Protein AF-A0A6L4YQZ3-F1 (afdb_monomer_lite)

Secondary structure (DSSP, 8-state):
---------TT--EEEEE-TT-TTS-TT-EEEE-HHHHHHHHHTTSEE-HHHH----

Radius of gyration: 13.24 Å; chains: 1; bounding box: 25×23×46 Å

pLDDT: mean 76.13, std 16.73, range [35.59, 91.06]

Structure (mmCIF, N/CA/C/O backbone):
data_AF-A0A6L4YQZ3-F1
#
_entry.id   AF-A0A6L4YQZ3-F1
#
loop_
_atom_site.group_PDB
_atom_site.id
_atom_site.type_symbol
_atom_site.label_atom_id
_atom_site.label_alt_id
_atom_site.label_comp_id
_atom_site.label_asym_id
_atom_site.label_entity_id
_atom_site.label_seq_id
_atom_site.pdbx_PDB_ins_code
_atom_site.Cartn_x
_atom_site.Cartn_y
_atom_site.Cartn_z
_atom_site.occupancy
_atom_site.B_iso_or_equiv
_atom_site.auth_seq_id
_atom_site.auth_comp_id
_atom_site.auth_asym_id
_atom_site.auth_atom_id
_atom_site.pdbx_PDB_model_num
ATOM 1 N N . MET A 1 1 ? -3.939 2.614 28.377 1.00 39.19 1 MET A N 1
ATOM 2 C CA . MET A 1 1 ? -3.867 3.170 27.006 1.00 39.19 1 MET A CA 1
ATOM 3 C C . MET A 1 1 ? -4.999 2.577 26.176 1.00 39.19 1 MET A C 1
ATOM 5 O O . MET A 1 1 ? -4.827 1.524 25.574 1.00 39.19 1 MET A O 1
ATOM 9 N N . ALA A 1 2 ? -6.179 3.200 26.197 1.00 46.69 2 ALA A N 1
ATOM 10 C CA . ALA A 1 2 ? -7.305 2.780 25.367 1.00 46.69 2 ALA A CA 1
ATOM 11 C C . ALA A 1 2 ? -7.077 3.301 23.943 1.00 46.69 2 ALA A C 1
ATOM 13 O O . ALA A 1 2 ? -7.484 4.400 23.588 1.00 46.69 2 ALA A O 1
ATOM 14 N N . LYS A 1 3 ? -6.330 2.534 23.146 1.00 53.72 3 LYS A N 1
ATOM 15 C CA . LYS A 1 3 ? -6.235 2.766 21.706 1.00 53.72 3 LYS A CA 1
ATOM 16 C C . LYS A 1 3 ? -7.552 2.267 21.124 1.00 53.72 3 LYS A C 1
ATOM 18 O O . LYS A 1 3 ? -7.741 1.061 20.985 1.00 53.72 3 LYS A O 1
ATOM 23 N N . GLU A 1 4 ? -8.477 3.192 20.900 1.00 53.75 4 GLU A N 1
ATOM 24 C CA . GLU A 1 4 ? -9.759 2.967 20.238 1.00 53.75 4 GLU A CA 1
ATOM 25 C C . GLU A 1 4 ? -9.530 2.141 18.964 1.00 53.75 4 GLU A C 1
ATOM 27 O O . GLU A 1 4 ? -9.062 2.643 17.939 1.00 53.75 4 GLU A O 1
ATOM 32 N N . LYS A 1 5 ? -9.800 0.833 19.036 1.00 59.41 5 LYS A N 1
ATOM 33 C CA . LYS A 1 5 ? -9.825 -0.043 17.866 1.00 59.41 5 LYS A CA 1
ATOM 34 C C . LYS A 1 5 ? -11.098 0.294 17.103 1.00 59.41 5 LYS A C 1
ATOM 36 O O . LYS A 1 5 ? -12.128 -0.346 17.294 1.00 59.41 5 LYS A O 1
ATOM 41 N N . LYS A 1 6 ? -11.033 1.323 16.254 1.00 60.53 6 LYS A N 1
ATOM 42 C CA . LYS A 1 6 ? -12.028 1.511 15.196 1.00 60.53 6 LYS A CA 1
ATOM 43 C C . LYS A 1 6 ? -12.140 0.178 14.442 1.00 60.53 6 LYS A C 1
ATOM 45 O O . LYS A 1 6 ? -11.095 -0.397 14.122 1.00 60.53 6 LYS A O 1
ATOM 50 N N . PRO A 1 7 ? -13.351 -0.349 14.206 1.00 58.59 7 PRO A N 1
ATOM 51 C CA . PRO A 1 7 ? -13.518 -1.582 13.458 1.00 58.59 7 PRO A CA 1
ATOM 52 C C . PRO A 1 7 ? -13.034 -1.320 12.035 1.00 58.59 7 PRO A C 1
ATOM 54 O O . PRO A 1 7 ? -13.722 -0.680 11.247 1.00 58.59 7 PRO A O 1
ATOM 57 N 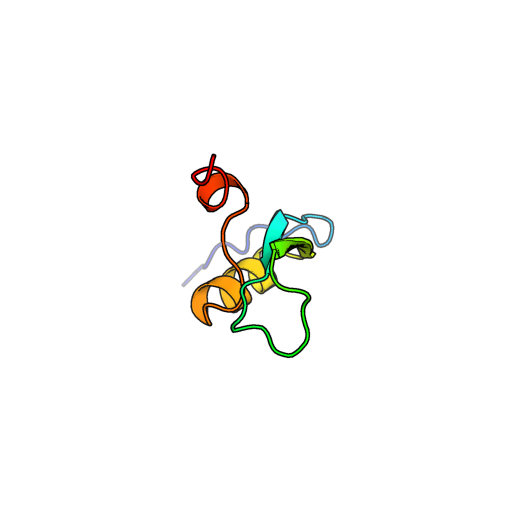N . VAL A 1 8 ? -11.822 -1.772 11.730 1.00 55.56 8 VAL A N 1
ATOM 58 C CA . VAL A 1 8 ? -11.360 -1.932 10.355 1.00 55.56 8 VAL A CA 1
ATOM 59 C C . VAL A 1 8 ? -12.321 -2.932 9.729 1.00 55.56 8 VAL A C 1
ATOM 61 O O . VAL A 1 8 ? -12.322 -4.110 10.097 1.00 55.56 8 VAL A O 1
ATOM 64 N N . LYS A 1 9 ? -13.213 -2.460 8.858 1.00 61.59 9 LYS A N 1
ATOM 65 C CA . LYS A 1 9 ? -14.068 -3.371 8.107 1.00 61.59 9 LYS A CA 1
ATOM 66 C C . LYS A 1 9 ? -13.145 -4.084 7.131 1.00 61.59 9 LYS A C 1
ATOM 68 O O . LYS A 1 9 ? -12.518 -3.450 6.294 1.00 61.59 9 LYS A O 1
ATOM 73 N N . LEU A 1 10 ? -13.074 -5.409 7.223 1.00 65.62 10 LEU A N 1
ATOM 74 C CA . LEU A 1 10 ? -12.247 -6.245 6.338 1.00 65.62 10 LEU A CA 1
ATOM 75 C C . LEU A 1 10 ? -12.616 -6.091 4.848 1.00 65.62 10 LEU A C 1
ATOM 77 O O . LEU A 1 10 ? -11.873 -6.534 3.980 1.00 65.62 10 LEU A O 1
ATOM 81 N N . THR A 1 11 ? -13.761 -5.468 4.563 1.00 72.75 11 THR A N 1
ATOM 82 C CA . THR A 1 11 ? -14.261 -5.128 3.227 1.00 72.75 11 THR A CA 1
ATOM 83 C C . THR A 1 11 ? -13.744 -3.789 2.700 1.00 72.75 11 THR A C 1
ATOM 85 O O . THR A 1 11 ? -14.045 -3.440 1.565 1.00 72.75 11 THR A O 1
ATOM 88 N N . GLU A 1 12 ? -13.038 -2.994 3.506 1.00 80.75 12 GLU A N 1
ATOM 89 C CA . GLU A 1 12 ? -12.461 -1.734 3.04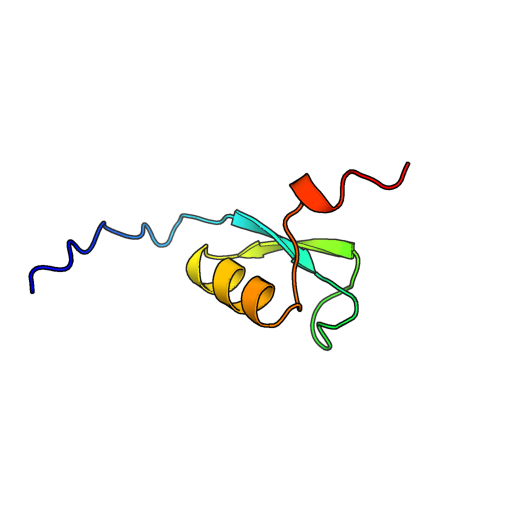1 1.00 80.75 12 GLU A CA 1
ATOM 90 C C . GLU A 1 12 ? -11.222 -2.024 2.194 1.00 80.75 12 GLU A C 1
ATOM 92 O O . GLU A 1 12 ? -10.188 -2.478 2.689 1.00 80.75 12 GLU A O 1
ATOM 97 N N . THR A 1 13 ? -11.330 -1.744 0.900 1.00 86.62 13 THR A N 1
ATOM 98 C CA . THR A 1 13 ? -10.209 -1.715 -0.035 1.00 86.62 13 THR A CA 1
ATOM 99 C C . THR A 1 13 ? -9.908 -0.277 -0.430 1.00 86.62 13 THR A C 1
ATOM 101 O O . THR A 1 13 ? -10.779 0.591 -0.490 1.00 86.62 13 THR A O 1
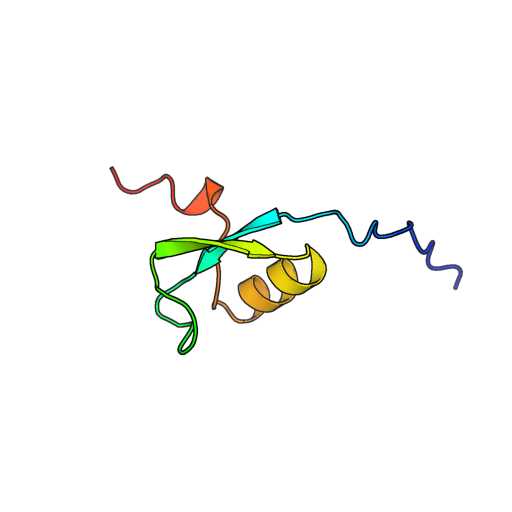ATOM 104 N N . VAL A 1 14 ? -8.636 -0.005 -0.691 1.00 87.12 14 VAL A N 1
ATOM 105 C CA . VAL A 1 14 ? -8.167 1.248 -1.270 1.00 87.12 14 VAL A CA 1
ATOM 106 C C . VAL A 1 14 ? -7.352 0.939 -2.513 1.00 87.12 14 VAL A C 1
ATOM 108 O O . VAL A 1 14 ? -6.648 -0.070 -2.584 1.00 87.12 14 VAL A O 1
ATOM 111 N N . LYS A 1 15 ? -7.441 1.833 -3.495 1.00 90.62 15 LYS A N 1
ATOM 112 C CA . LYS A 1 15 ? -6.664 1.742 -4.727 1.00 90.62 15 LYS A CA 1
ATOM 113 C C . LYS A 1 15 ? -5.257 2.283 -4.508 1.00 90.62 15 LYS A C 1
ATOM 115 O O . LYS A 1 15 ? -5.081 3.356 -3.929 1.00 90.62 15 LYS A O 1
ATOM 120 N N . ILE A 1 16 ? -4.273 1.544 -4.993 1.00 90.62 16 ILE A N 1
ATOM 121 C CA . ILE A 1 16 ? -2.863 1.928 -5.053 1.00 90.62 16 ILE A CA 1
ATOM 122 C C . ILE A 1 16 ? -2.322 1.659 -6.454 1.00 90.62 16 ILE A C 1
ATOM 124 O O . ILE A 1 16 ? -2.813 0.764 -7.134 1.00 90.62 16 ILE A O 1
ATOM 128 N N . VAL A 1 17 ? -1.299 2.395 -6.872 1.00 91.06 17 VAL A N 1
ATOM 129 C CA . VAL A 1 17 ? -0.559 2.118 -8.110 1.00 91.06 17 VAL A CA 1
ATOM 130 C C . VAL A 1 17 ? 0.768 1.491 -7.730 1.00 91.06 17 VAL A C 1
ATOM 132 O O . VAL A 1 17 ? 1.495 2.059 -6.919 1.00 91.06 17 VAL A O 1
ATOM 135 N N . ALA A 1 18 ? 1.089 0.318 -8.266 1.00 89.69 18 ALA A N 1
ATOM 136 C CA . ALA A 1 18 ? 2.385 -0.299 -8.012 1.00 89.69 18 ALA A CA 1
ATOM 137 C C . ALA A 1 18 ? 3.509 0.482 -8.710 1.00 89.69 18 ALA A C 1
ATOM 139 O O . ALA A 1 18 ? 3.355 0.944 -9.839 1.00 89.69 18 ALA A O 1
ATOM 140 N N . THR A 1 19 ? 4.651 0.626 -8.043 1.00 87.06 19 THR A N 1
ATOM 141 C CA . THR A 1 19 ? 5.844 1.278 -8.603 1.00 87.06 19 THR A CA 1
ATOM 142 C C . THR A 1 19 ? 6.816 0.242 -9.165 1.00 87.06 19 THR A C 1
ATOM 144 O O . THR A 1 19 ? 6.732 -0.944 -8.852 1.00 87.06 19 THR A O 1
ATOM 147 N N . GLU A 1 20 ? 7.820 0.687 -9.923 1.00 86.75 20 GLU A N 1
ATOM 148 C CA . GLU A 1 20 ? 8.902 -0.168 -10.453 1.00 86.75 20 GLU A CA 1
ATOM 149 C C . GLU A 1 20 ? 9.734 -0.865 -9.365 1.00 86.75 20 GLU A C 1
ATOM 151 O O . GLU A 1 20 ? 10.432 -1.842 -9.628 1.00 86.75 20 GLU A O 1
ATOM 156 N N . LYS A 1 21 ? 9.641 -0.406 -8.110 1.00 83.81 21 LYS A N 1
ATOM 157 C CA . LYS A 1 21 ? 10.315 -1.043 -6.970 1.00 83.81 21 LYS A CA 1
ATOM 158 C C . LYS A 1 21 ? 9.603 -2.305 -6.478 1.00 83.81 21 LYS A C 1
ATOM 160 O O . LYS A 1 21 ? 10.196 -3.079 -5.723 1.00 83.81 21 LYS A O 1
ATOM 165 N N . ALA A 1 22 ? 8.348 -2.524 -6.865 1.00 83.44 22 ALA A N 1
ATOM 166 C CA . ALA A 1 22 ? 7.580 -3.693 -6.467 1.00 83.44 22 ALA A CA 1
ATOM 167 C C . ALA A 1 22 ? 7.882 -4.889 -7.381 1.00 83.44 22 ALA A C 1
ATOM 169 O O . ALA A 1 22 ? 7.197 -5.127 -8.363 1.00 83.44 22 ALA A O 1
ATOM 170 N N . LYS A 1 23 ? 8.879 -5.703 -7.017 1.00 78.19 23 LYS A N 1
ATOM 171 C CA . LYS A 1 23 ? 9.332 -6.860 -7.821 1.00 78.19 23 LYS A CA 1
ATOM 172 C C . LYS A 1 23 ? 8.233 -7.883 -8.177 1.00 78.19 23 LYS A C 1
ATOM 174 O O . LYS A 1 23 ? 8.372 -8.608 -9.154 1.00 78.19 23 LYS A O 1
ATOM 179 N N . HIS A 1 24 ? 7.171 -7.967 -7.375 1.00 83.38 24 HIS A N 1
ATOM 180 C CA . HIS A 1 24 ? 6.057 -8.910 -7.559 1.00 83.38 24 HIS A CA 1
ATOM 181 C C . HIS A 1 24 ? 4.763 -8.245 -8.049 1.00 83.38 24 HIS A C 1
ATOM 183 O O . HIS A 1 24 ? 3.731 -8.907 -8.109 1.00 83.38 24 HIS A O 1
ATOM 189 N N . MET A 1 25 ? 4.792 -6.946 -8.348 1.00 83.00 25 MET A N 1
ATOM 190 C CA . MET A 1 25 ? 3.635 -6.209 -8.850 1.00 83.00 25 MET A CA 1
ATOM 191 C C . MET A 1 25 ? 3.989 -5.596 -10.201 1.00 83.00 25 MET A C 1
ATOM 193 O O . MET A 1 25 ? 5.152 -5.323 -10.484 1.00 83.00 25 MET A O 1
ATOM 197 N N . VAL A 1 26 ? 2.986 -5.397 -11.047 1.00 84.62 26 VAL A N 1
ATOM 198 C CA . VAL A 1 26 ? 3.192 -4.779 -12.355 1.00 84.62 26 VAL A CA 1
ATOM 199 C C . VAL A 1 26 ? 3.282 -3.264 -12.152 1.00 84.62 26 VAL A C 1
ATOM 201 O O . VAL A 1 26 ? 2.315 -2.674 -11.666 1.00 84.62 26 VAL A O 1
ATOM 204 N N . PRO A 1 27 ? 4.409 -2.609 -12.478 1.00 86.44 27 PRO A N 1
ATOM 205 C CA . PRO A 1 27 ? 4.538 -1.167 -12.311 1.00 86.44 27 PRO A CA 1
ATOM 206 C C . PRO A 1 27 ? 3.515 -0.412 -13.164 1.00 86.44 27 PRO A C 1
ATOM 208 O O . PRO A 1 27 ? 3.247 -0.784 -14.303 1.00 86.44 27 PRO A O 1
ATOM 211 N N . GLY A 1 28 ? 2.926 0.642 -12.601 1.00 84.00 28 GLY A N 1
ATOM 212 C CA . GLY A 1 28 ? 1.868 1.431 -13.235 1.00 84.00 28 GLY A CA 1
ATOM 213 C C . GLY A 1 28 ? 0.473 0.802 -13.161 1.00 84.00 28 GLY A C 1
ATOM 214 O O . GLY A 1 28 ? -0.506 1.476 -13.471 1.00 84.00 28 GLY A O 1
ATOM 215 N N . GLN A 1 29 ? 0.346 -0.450 -12.710 1.00 87.81 29 GLN A N 1
ATOM 216 C CA . GLN A 1 29 ? -0.952 -1.100 -12.556 1.00 87.81 29 GLN A CA 1
ATOM 217 C C . GLN A 1 29 ? -1.636 -0.689 -11.243 1.00 87.81 29 GLN A C 1
ATOM 219 O O . GLN A 1 29 ? -1.005 -0.598 -10.184 1.00 87.81 29 GLN A O 1
ATOM 224 N N . GLU A 1 30 ? -2.950 -0.469 -11.316 1.00 89.81 30 GLU A N 1
ATOM 225 C CA . GLU A 1 30 ? -3.805 -0.227 -10.156 1.00 89.81 30 GLU A CA 1
ATOM 226 C C . GLU A 1 30 ? -4.171 -1.541 -9.451 1.00 89.81 30 GLU A C 1
ATOM 228 O O . GLU A 1 30 ? -4.572 -2.520 -10.083 1.00 89.81 30 GLU A O 1
ATOM 233 N N . TYR A 1 31 ? -4.081 -1.546 -8.122 1.00 87.00 31 TYR A N 1
ATOM 234 C CA . TYR A 1 31 ? -4.474 -2.659 -7.264 1.00 87.00 31 TYR A CA 1
ATOM 235 C C . TYR A 1 31 ? -5.403 -2.172 -6.156 1.00 87.00 31 TYR A C 1
ATOM 237 O O . TYR A 1 31 ? -5.140 -1.153 -5.516 1.00 87.00 31 TYR A O 1
ATOM 245 N N . GLU A 1 32 ? -6.465 -2.930 -5.893 1.00 90.19 32 GLU A N 1
ATOM 246 C CA . GLU A 1 32 ? -7.303 -2.756 -4.707 1.00 90.19 32 GLU A CA 1
ATOM 247 C C . GLU A 1 32 ? -6.794 -3.654 -3.588 1.00 90.19 32 GLU A C 1
ATOM 249 O O . GLU A 1 32 ? -6.832 -4.879 -3.678 1.00 90.19 32 GLU A O 1
ATOM 254 N N . VAL A 1 33 ? -6.287 -3.030 -2.530 1.00 88.06 33 VAL A N 1
ATOM 255 C CA . VAL A 1 33 ? -5.725 -3.723 -1.371 1.00 88.06 33 VAL A CA 1
ATOM 256 C C . VAL A 1 33 ? -6.310 -3.152 -0.091 1.00 88.06 33 VAL A C 1
ATOM 258 O O . VAL A 1 33 ? -6.847 -2.048 -0.066 1.00 88.06 33 VAL A O 1
ATOM 261 N N . HIS A 1 34 ? -6.173 -3.879 1.009 1.00 89.19 34 HIS A N 1
ATOM 262 C CA . HIS A 1 34 ? -6.598 -3.388 2.314 1.00 89.19 34 HIS A CA 1
ATOM 263 C C . HIS A 1 34 ? -5.802 -2.122 2.719 1.00 89.19 34 HIS A C 1
ATOM 265 O O . HIS A 1 34 ? -4.594 -2.075 2.466 1.00 89.19 34 HIS A O 1
ATOM 271 N N . PRO A 1 35 ? -6.386 -1.112 3.396 1.00 85.19 35 PRO A N 1
ATOM 272 C CA . PRO A 1 35 ? -5.694 0.130 3.765 1.00 85.19 35 PRO A CA 1
ATOM 273 C C . PRO A 1 35 ? -4.398 -0.092 4.553 1.00 85.19 35 PRO A C 1
ATOM 275 O O . PRO A 1 35 ? -3.394 0.564 4.287 1.00 85.19 35 PRO A O 1
ATOM 278 N N . THR A 1 36 ? -4.364 -1.072 5.461 1.00 87.69 36 THR A N 1
ATOM 279 C CA . THR A 1 36 ? -3.131 -1.444 6.182 1.00 87.69 36 THR A CA 1
ATOM 280 C C . THR A 1 36 ? -2.043 -1.965 5.238 1.00 87.69 36 THR A C 1
ATOM 282 O O . THR A 1 36 ? -0.864 -1.681 5.430 1.00 87.69 36 THR A O 1
ATOM 285 N N . GLN A 1 37 ? -2.425 -2.710 4.198 1.00 87.44 37 GLN A N 1
ATOM 286 C CA . GLN A 1 37 ? -1.488 -3.207 3.193 1.00 87.44 37 GLN A CA 1
ATOM 287 C C . GLN A 1 37 ? -1.026 -2.073 2.274 1.00 87.44 37 GLN A C 1
ATOM 289 O O . GLN A 1 37 ? 0.166 -1.968 2.002 1.00 87.44 37 GLN A O 1
ATOM 294 N N . ALA A 1 38 ? -1.935 -1.185 1.861 1.00 87.44 38 ALA A N 1
ATOM 295 C CA . ALA A 1 38 ? -1.597 0.016 1.103 1.00 87.44 38 ALA A CA 1
ATOM 296 C C . ALA A 1 38 ? -0.579 0.887 1.848 1.00 87.44 38 ALA A C 1
ATOM 298 O O . ALA A 1 38 ? 0.400 1.323 1.250 1.00 87.44 38 ALA A O 1
ATOM 299 N N . GLU A 1 39 ? -0.763 1.104 3.153 1.00 88.25 39 GLU A N 1
ATOM 300 C CA . GLU A 1 39 ? 0.181 1.866 3.974 1.00 88.25 39 GLU A CA 1
ATOM 301 C C . GLU A 1 39 ? 1.564 1.200 4.020 1.00 88.25 39 GLU A C 1
ATOM 303 O O . GLU A 1 39 ? 2.579 1.871 3.832 1.00 88.25 39 GLU A O 1
ATOM 308 N N . LEU A 1 40 ? 1.624 -0.128 4.184 1.00 90.06 40 LEU A N 1
ATOM 309 C CA . LEU A 1 40 ? 2.884 -0.878 4.152 1.00 90.06 40 LEU A CA 1
ATOM 310 C C . LEU A 1 40 ? 3.582 -0.793 2.788 1.00 90.06 40 LEU A C 1
ATOM 312 O O . LEU A 1 40 ? 4.796 -0.587 2.734 1.00 90.06 40 LEU A O 1
ATOM 316 N N . LEU A 1 41 ? 2.830 -0.935 1.694 1.00 89.62 41 LEU A N 1
ATOM 317 C CA . LEU A 1 41 ? 3.357 -0.865 0.330 1.00 89.62 41 LEU A CA 1
ATOM 318 C C . LEU A 1 41 ? 3.879 0.541 0.008 1.00 89.62 41 LEU A C 1
ATOM 320 O O . LEU A 1 41 ? 4.987 0.674 -0.514 1.00 89.62 41 LEU A O 1
ATOM 324 N N . LYS A 1 42 ? 3.152 1.588 0.414 1.00 87.56 42 LYS A N 1
ATOM 325 C CA . LYS A 1 42 ? 3.593 2.986 0.302 1.00 87.56 42 LYS A CA 1
ATOM 326 C C . LYS A 1 42 ? 4.828 3.271 1.144 1.00 87.56 42 LYS A C 1
ATOM 328 O O . LYS A 1 42 ? 5.783 3.864 0.654 1.00 87.56 42 LYS A O 1
ATOM 333 N N . LYS A 1 43 ? 4.865 2.786 2.388 1.00 89.00 43 LYS A N 1
ATOM 334 C CA . LYS A 1 43 ? 6.014 2.957 3.290 1.00 89.00 43 LYS A CA 1
ATOM 335 C C . LYS A 1 43 ? 7.284 2.292 2.755 1.00 89.00 43 LYS A C 1
ATOM 337 O O . LYS A 1 43 ? 8.375 2.811 2.964 1.00 89.00 43 LYS A O 1
ATOM 342 N N . LYS A 1 44 ? 7.152 1.163 2.050 1.00 88.50 44 LYS A N 1
ATOM 343 C CA . LYS A 1 44 ? 8.266 0.498 1.350 1.00 88.50 44 LYS A CA 1
ATOM 344 C C . LYS A 1 44 ? 8.624 1.141 0.003 1.00 88.50 44 LYS A C 1
ATOM 346 O O . LYS A 1 44 ? 9.627 0.758 -0.593 1.00 88.50 44 LYS A O 1
ATOM 351 N N . GLY A 1 45 ? 7.827 2.096 -0.483 1.00 86.94 45 GLY A N 1
ATOM 352 C CA . GLY A 1 45 ? 7.986 2.704 -1.805 1.00 86.94 45 GLY A CA 1
ATOM 353 C C . GLY A 1 45 ? 7.644 1.760 -2.961 1.00 86.94 45 GLY A C 1
ATOM 354 O O . GLY A 1 45 ? 8.113 1.977 -4.073 1.00 86.94 45 GLY A O 1
ATOM 355 N N . TRP A 1 46 ? 6.880 0.697 -2.692 1.00 90.56 46 TRP A N 1
ATOM 356 C CA . TRP A 1 46 ? 6.416 -0.300 -3.668 1.00 90.56 46 TRP A CA 1
AT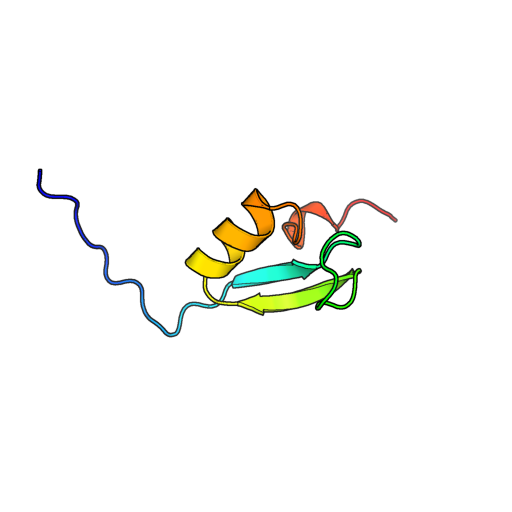OM 357 C C . TRP A 1 46 ? 5.080 0.079 -4.306 1.00 90.56 46 TRP A C 1
ATOM 359 O O . TRP A 1 46 ? 4.693 -0.481 -5.325 1.00 90.56 46 TRP A O 1
ATOM 369 N N . ALA A 1 47 ? 4.358 1.021 -3.709 1.00 88.75 47 ALA A N 1
ATOM 370 C CA . ALA A 1 47 ? 3.135 1.542 -4.281 1.00 88.75 47 ALA A CA 1
ATOM 371 C C . ALA A 1 47 ? 2.978 3.029 -3.978 1.00 88.75 47 ALA A C 1
ATOM 373 O O . ALA A 1 47 ? 3.503 3.529 -2.985 1.00 88.75 47 ALA A O 1
ATOM 374 N N . GLU A 1 48 ? 2.219 3.720 -4.813 1.00 87.38 48 GLU A N 1
ATOM 375 C CA . GLU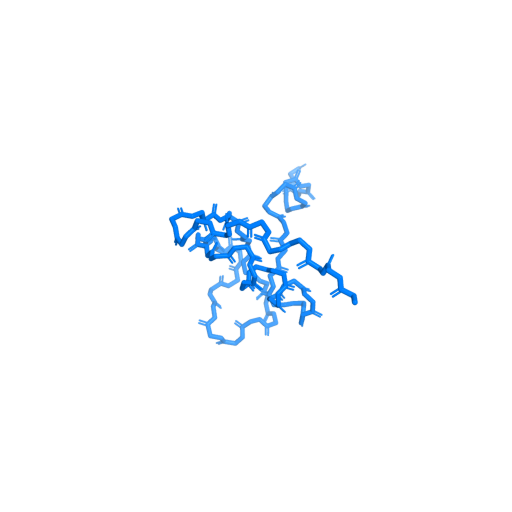 A 1 48 ? 1.884 5.129 -4.678 1.00 87.38 48 GLU A CA 1
ATOM 376 C C . GLU A 1 48 ? 0.374 5.344 -4.712 1.00 87.38 48 GLU A C 1
ATOM 378 O O . GLU A 1 48 ? -0.418 4.470 -5.076 1.00 87.38 48 GLU A O 1
ATOM 383 N N . ASP A 1 49 ? -0.043 6.526 -4.269 1.00 81.00 49 ASP A N 1
ATOM 384 C CA . ASP A 1 49 ? -1.430 6.946 -4.381 1.00 81.00 49 ASP A CA 1
ATOM 385 C C . ASP A 1 49 ? -1.819 7.110 -5.859 1.00 81.00 49 ASP A C 1
ATOM 387 O O . ASP A 1 49 ? -1.148 7.853 -6.579 1.00 81.00 49 ASP A O 1
ATOM 391 N N . PRO A 1 50 ? -2.946 6.532 -6.314 1.00 73.56 50 PRO A N 1
ATOM 392 C CA . PRO A 1 50 ? -3.424 6.698 -7.690 1.00 73.56 50 PRO A CA 1
ATOM 393 C C . PRO A 1 50 ? -3.719 8.169 -8.006 1.00 73.56 50 PRO A C 1
ATOM 395 O O . PRO A 1 50 ? -3.519 8.640 -9.121 1.00 73.56 50 PRO A O 1
ATOM 398 N N . LYS A 1 51 ? -4.106 8.946 -6.984 1.00 65.50 51 LYS A N 1
ATOM 399 C CA . LYS A 1 51 ? -4.257 10.403 -7.085 1.00 65.50 51 LYS A CA 1
ATOM 400 C C . LYS A 1 51 ? -2.935 11.152 -7.271 1.00 65.50 51 LYS A C 1
ATOM 402 O O . LYS A 1 51 ? -2.963 12.277 -7.754 1.00 65.50 51 LYS A O 1
ATOM 407 N N . LYS A 1 52 ? -1.803 10.566 -6.878 1.00 56.97 52 LYS A N 1
ATOM 408 C CA . LYS A 1 52 ? -0.471 11.175 -6.994 1.00 56.97 52 LYS A CA 1
ATOM 409 C C . LYS A 1 52 ? 0.205 10.825 -8.324 1.00 56.97 52 LYS A C 1
ATOM 411 O O . LYS A 1 52 ? 0.967 11.641 -8.824 1.00 56.97 52 LYS A O 1
ATOM 416 N N . GLY A 1 53 ? -0.157 9.687 -8.927 1.00 49.88 53 GLY A N 1
ATOM 417 C CA . GLY A 1 53 ? 0.260 9.294 -10.279 1.00 49.88 53 GLY A CA 1
ATOM 418 C C . GLY A 1 53 ? -0.434 10.057 -11.418 1.00 49.88 53 GLY A C 1
ATOM 419 O O . GLY A 1 53 ? 0.087 10.098 -12.526 1.00 49.88 53 GLY A O 1
ATOM 420 N N . LYS A 1 54 ? -1.566 10.736 -11.168 1.00 45.16 54 LYS A N 1
ATOM 421 C CA . LYS A 1 54 ? -2.271 11.561 -12.173 1.00 45.16 54 LYS A CA 1
ATOM 422 C C . LYS A 1 54 ? -1.632 12.952 -12.366 1.00 45.16 54 LYS A C 1
ATOM 424 O O . LYS A 1 54 ? -2.311 13.976 -12.308 1.00 45.16 54 LYS A O 1
ATOM 429 N N . LYS A 1 55 ? -0.310 12.980 -12.547 1.00 38.47 55 LYS A N 1
ATOM 430 C CA . LYS A 1 55 ? 0.491 14.141 -12.972 1.00 38.47 55 LYS A CA 1
ATOM 431 C C . LYS A 1 55 ? 1.624 13.660 -13.891 1.00 38.47 55 LYS A C 1
ATOM 433 O O . LYS A 1 55 ? 2.797 13.774 -13.562 1.00 38.47 55 LYS A O 1
ATOM 438 N N . ALA A 1 56 ? 1.250 13.072 -15.018 1.00 42.41 56 ALA A N 1
ATOM 439 C CA . ALA A 1 56 ? 2.136 12.863 -16.158 1.00 42.41 56 ALA A CA 1
ATOM 440 C C . ALA A 1 56 ? 1.274 12.725 -17.422 1.00 42.41 56 ALA A C 1
ATOM 442 O O . ALA A 1 56 ? 1.207 11.661 -18.025 1.00 42.41 56 ALA A O 1
ATOM 443 N N . GLU A 1 57 ? 0.554 13.793 -17.757 1.00 35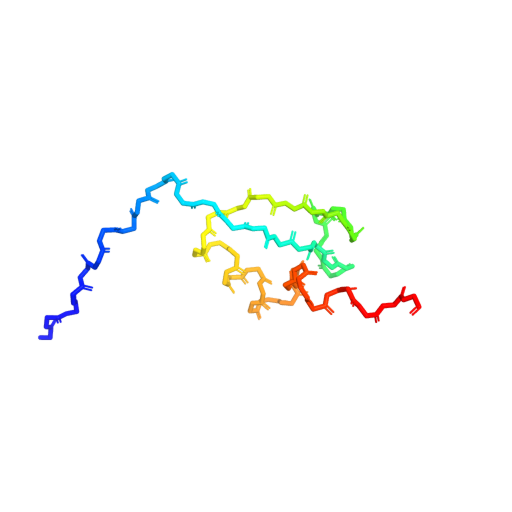.59 57 GLU A N 1
ATOM 444 C CA . GLU A 1 57 ? 0.175 14.113 -19.136 1.00 35.59 57 GLU A CA 1
ATOM 445 C C . GLU A 1 57 ? 0.421 15.610 -19.335 1.00 35.59 57 GLU A C 1
ATOM 447 O O . GLU A 1 57 ? 0.150 16.368 -18.368 1.00 35.59 57 GLU A O 1
#

Foldseek 3Di:
DCPPPDPQDPPDWDKKAFDPVQPPDDHRDIDTDRPVVRVVCVVVVGIHHPVVVPPDD

Sequence (57 aa):
MAKEKKPVKLTETVKIVATEKAKHMVPGQEYEVHPTQAELLKKKGWAEDPKKGKKAE